Protein AF-A0A2V9CUK9-F1 (afdb_monomer_lite)

Sequence (71 aa):
ERSIVTLSEINAENELAAAYAGYGEALGRSSRVTDARDYFTRAVDIFERLGTLLEPERIRAKLAAMPAGHS

Structure (mmCIF, N/CA/C/O backbone):
data_AF-A0A2V9CUK9-F1
#
_entry.id   AF-A0A2V9CUK9-F1
#
loop_
_atom_site.group_PDB
_atom_site.id
_atom_site.type_symbol
_atom_site.label_atom_id
_atom_site.label_alt_id
_atom_site.label_comp_id
_atom_site.label_asym_id
_atom_site.label_entity_id
_atom_site.label_seq_id
_atom_site.pdbx_PDB_ins_code
_atom_site.Cartn_x
_atom_site.Cartn_y
_atom_site.Cartn_z
_atom_site.occupancy
_atom_site.B_iso_or_equiv
_atom_site.auth_seq_id
_atom_site.auth_comp_id
_atom_site.auth_asym_id
_atom_site.auth_atom_id
_atom_site.pdbx_PDB_model_num
ATOM 1 N N . GLU A 1 1 ? -19.510 5.374 23.007 1.00 76.31 1 GLU A N 1
ATOM 2 C CA . GLU A 1 1 ? -18.226 6.077 22.801 1.00 76.31 1 GLU A CA 1
ATOM 3 C C . GLU A 1 1 ? -17.177 5.222 22.083 1.00 76.31 1 GLU A C 1
ATOM 5 O O . GLU A 1 1 ? -16.805 5.596 20.981 1.00 76.31 1 GLU A O 1
ATOM 10 N N . ARG A 1 2 ? -16.785 4.039 22.594 1.00 83.69 2 ARG A N 1
ATOM 11 C CA . ARG A 1 2 ? -15.769 3.164 21.950 1.00 83.69 2 ARG A CA 1
ATOM 12 C C . ARG A 1 2 ? -15.966 2.901 20.447 1.00 83.69 2 ARG A C 1
ATOM 14 O O . ARG A 1 2 ? -15.003 2.972 19.702 1.00 83.69 2 ARG A O 1
ATOM 21 N N . SER A 1 3 ? -17.196 2.658 19.989 1.00 80.94 3 SER A N 1
ATOM 22 C CA . SER A 1 3 ? -17.475 2.401 18.566 1.00 80.94 3 SER A CA 1
ATOM 23 C C . SER A 1 3 ? -17.139 3.581 17.644 1.00 80.94 3 SER A C 1
ATOM 25 O O . SER A 1 3 ? -16.779 3.354 16.497 1.00 80.94 3 SER A O 1
ATOM 27 N N . ILE A 1 4 ? -17.231 4.825 18.134 1.00 81.38 4 ILE A N 1
ATOM 28 C CA . ILE A 1 4 ? -16.879 6.028 17.357 1.00 81.38 4 ILE A CA 1
ATOM 29 C C . ILE A 1 4 ? -15.361 6.122 17.208 1.00 81.38 4 ILE A C 1
ATOM 31 O O . ILE A 1 4 ? -14.876 6.397 16.117 1.00 81.38 4 ILE A O 1
ATOM 35 N N . VAL A 1 5 ? -14.620 5.840 18.285 1.00 88.50 5 VAL A N 1
ATOM 36 C CA . VAL A 1 5 ? -13.151 5.813 18.264 1.00 88.50 5 VAL A CA 1
ATOM 37 C C . VAL A 1 5 ? -12.660 4.756 17.279 1.00 88.50 5 VAL A C 1
ATOM 39 O O . VAL A 1 5 ? -11.925 5.089 16.358 1.00 88.50 5 VAL A O 1
ATOM 42 N N . THR A 1 6 ? -13.162 3.522 17.382 1.00 87.44 6 THR A N 1
ATOM 43 C CA . THR A 1 6 ? -12.793 2.436 16.462 1.00 87.44 6 THR A CA 1
ATOM 44 C C . THR A 1 6 ? -13.140 2.760 15.008 1.00 87.44 6 THR A C 1
ATOM 46 O O . THR A 1 6 ? -12.342 2.497 14.115 1.00 87.44 6 THR A O 1
ATOM 49 N N . LEU A 1 7 ? -14.307 3.360 14.745 1.00 86.50 7 LEU A N 1
ATOM 50 C CA . LEU A 1 7 ? -14.674 3.760 13.385 1.00 86.50 7 LEU A CA 1
ATOM 51 C C . LEU A 1 7 ? -13.759 4.874 12.853 1.00 86.50 7 LEU A C 1
ATOM 53 O O . LEU A 1 7 ? -13.385 4.850 11.684 1.00 86.50 7 LEU A O 1
ATOM 57 N N . SER A 1 8 ? -13.377 5.827 13.704 1.00 86.19 8 SER A N 1
ATOM 58 C CA . SER A 1 8 ? -12.450 6.899 13.342 1.00 86.19 8 SER A CA 1
ATOM 59 C C . SER A 1 8 ? -11.049 6.368 13.038 1.00 86.19 8 SER A C 1
ATOM 61 O O . SER A 1 8 ? -10.422 6.844 12.097 1.00 86.19 8 SER A O 1
ATOM 63 N N . GLU A 1 9 ? -10.564 5.396 13.812 1.00 89.31 9 GLU A N 1
ATOM 64 C CA . GLU A 1 9 ? -9.282 4.721 13.578 1.00 89.31 9 GLU A CA 1
ATOM 65 C C . GLU A 1 9 ? -9.305 3.963 12.248 1.00 89.31 9 GLU A C 1
ATOM 67 O O . GLU A 1 9 ? -8.438 4.185 11.408 1.00 89.31 9 GLU A O 1
ATOM 72 N N . ILE A 1 10 ? -10.348 3.162 12.003 1.00 89.94 10 ILE A N 1
ATOM 73 C CA . ILE A 1 10 ? -10.549 2.454 10.730 1.00 89.94 10 ILE A CA 1
ATOM 74 C C . ILE A 1 10 ? -10.570 3.435 9.552 1.00 89.94 10 ILE A C 1
ATOM 76 O O . ILE A 1 10 ? -9.944 3.178 8.525 1.00 89.94 10 ILE A O 1
ATOM 80 N N . ASN A 1 11 ? -11.265 4.568 9.691 1.00 91.69 11 ASN A N 1
ATOM 81 C CA . ASN A 1 11 ? -11.323 5.573 8.634 1.00 91.69 11 ASN A CA 1
A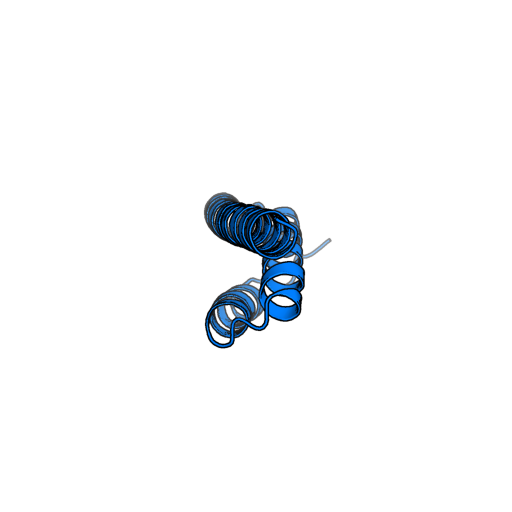TOM 82 C C . ASN A 1 11 ? -9.951 6.220 8.394 1.00 91.69 11 ASN A C 1
ATOM 84 O O . ASN A 1 11 ? -9.543 6.383 7.250 1.00 91.69 11 ASN A O 1
ATOM 88 N N . ALA A 1 12 ? -9.213 6.550 9.457 1.00 94.00 12 ALA A N 1
ATOM 89 C CA . ALA A 1 12 ? -7.863 7.096 9.337 1.00 94.00 12 ALA A CA 1
ATOM 90 C C . ALA A 1 12 ? -6.901 6.109 8.653 1.00 94.00 12 ALA A C 1
ATOM 92 O O . ALA A 1 12 ? -6.084 6.505 7.823 1.00 94.00 12 ALA A O 1
ATOM 93 N N . GLU A 1 13 ? -7.018 4.819 8.962 1.00 95.62 13 GLU A N 1
ATOM 94 C CA . GLU A 1 13 ? -6.228 3.761 8.334 1.00 95.62 13 GLU A CA 1
ATOM 95 C C . GLU A 1 13 ? -6.607 3.553 6.865 1.00 95.62 13 GLU A C 1
ATOM 97 O O . GLU A 1 13 ? -5.723 3.359 6.031 1.00 95.62 13 GLU A O 1
ATOM 102 N N . ASN A 1 14 ? -7.895 3.647 6.526 1.00 94.38 14 ASN A N 1
ATOM 103 C CA . ASN A 1 14 ? -8.363 3.550 5.145 1.00 94.38 14 ASN A CA 1
ATOM 104 C C . ASN A 1 14 ? -7.787 4.680 4.278 1.00 94.38 14 ASN A C 1
ATOM 106 O O . ASN A 1 14 ? -7.224 4.418 3.214 1.00 94.38 14 ASN A O 1
ATOM 110 N N . GLU A 1 15 ? -7.842 5.916 4.778 1.00 96.50 15 GLU A N 1
ATOM 111 C CA . GLU A 1 15 ? -7.263 7.084 4.107 1.00 96.50 15 GLU A CA 1
ATOM 112 C C . GLU A 1 15 ? -5.735 6.978 3.986 1.00 96.50 15 GLU A C 1
ATOM 114 O O . GLU A 1 15 ? -5.161 7.298 2.942 1.00 96.50 15 GLU A O 1
ATOM 119 N N . LEU A 1 16 ? -5.053 6.463 5.017 1.00 97.44 16 LEU A N 1
ATOM 120 C CA . LEU A 1 16 ? -3.608 6.225 4.967 1.00 97.44 16 LEU A CA 1
ATOM 121 C C . LEU A 1 16 ? -3.237 5.199 3.884 1.00 97.44 16 LEU A C 1
ATOM 123 O O . LEU A 1 16 ? -2.287 5.413 3.127 1.00 97.44 16 LEU A O 1
ATOM 127 N N . ALA A 1 17 ? -3.991 4.104 3.779 1.00 97.69 17 ALA A N 1
ATOM 128 C CA . ALA A 1 17 ? -3.783 3.088 2.752 1.00 97.69 17 ALA A CA 1
ATOM 129 C C . ALA A 1 17 ? -4.007 3.652 1.339 1.00 97.69 17 ALA A C 1
ATOM 131 O O . ALA A 1 17 ? -3.195 3.416 0.438 1.00 97.69 17 ALA A O 1
ATOM 132 N N . ALA A 1 18 ? -5.057 4.459 1.154 1.00 97.50 18 ALA A N 1
ATOM 133 C CA . ALA A 1 18 ? -5.328 5.149 -0.103 1.00 97.50 18 ALA A CA 1
ATOM 134 C C . ALA A 1 18 ? -4.194 6.118 -0.482 1.00 97.50 18 ALA A C 1
ATOM 136 O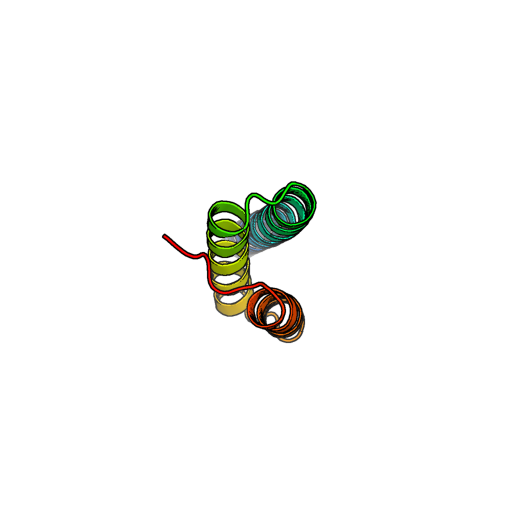 O . ALA A 1 18 ? -3.744 6.130 -1.633 1.00 97.50 18 ALA A O 1
ATOM 137 N N . ALA A 1 19 ? -3.667 6.875 0.486 1.00 98.12 19 ALA A N 1
ATOM 138 C CA . ALA A 1 19 ? -2.538 7.777 0.277 1.00 98.12 19 ALA A CA 1
ATOM 139 C C . ALA A 1 19 ? -1.261 7.025 -0.136 1.00 98.12 19 ALA A C 1
ATOM 141 O O . ALA A 1 19 ? -0.582 7.433 -1.083 1.00 98.12 19 ALA A O 1
ATOM 142 N N . TYR A 1 20 ? -0.952 5.897 0.513 1.00 98.38 20 TYR A N 1
ATOM 143 C CA . TYR A 1 20 ? 0.170 5.046 0.116 1.00 98.38 20 TYR A CA 1
ATOM 144 C C . TYR A 1 20 ? 0.006 4.483 -1.298 1.00 98.38 20 TYR A C 1
ATOM 146 O O . TYR A 1 20 ? 0.951 4.555 -2.086 1.00 98.38 20 TYR A O 1
ATOM 154 N N . ALA A 1 21 ? -1.185 3.999 -1.660 1.00 97.38 21 ALA A N 1
ATOM 155 C CA . ALA A 1 21 ? -1.453 3.517 -3.013 1.00 97.38 21 ALA A CA 1
ATOM 156 C C . ALA A 1 21 ? -1.266 4.631 -4.058 1.00 97.38 21 ALA A C 1
ATOM 158 O O . ALA A 1 21 ? -0.575 4.435 -5.058 1.00 97.38 21 ALA A O 1
ATOM 159 N N . GLY A 1 22 ? -1.814 5.824 -3.809 1.00 96.81 22 GLY A N 1
ATOM 160 C CA . GLY A 1 22 ? -1.654 6.974 -4.702 1.00 96.81 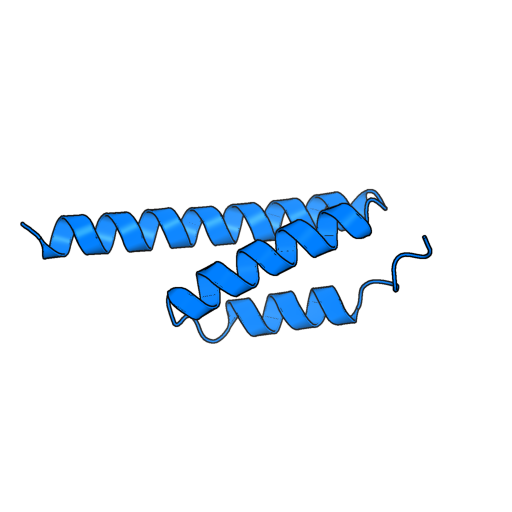22 GLY A CA 1
ATOM 161 C C . GLY A 1 22 ? -0.194 7.408 -4.865 1.00 96.81 22 GLY A C 1
ATOM 162 O O . GLY A 1 22 ? 0.247 7.719 -5.977 1.00 96.81 22 GLY A O 1
ATOM 163 N N . TYR A 1 23 ? 0.588 7.382 -3.784 1.00 97.06 23 TYR A N 1
ATOM 164 C CA . TYR A 1 23 ? 2.005 7.734 -3.841 1.00 97.06 23 TYR A CA 1
ATOM 165 C C . TYR A 1 23 ? 2.847 6.674 -4.564 1.00 97.06 23 TYR A C 1
ATOM 167 O O . TYR A 1 23 ? 3.684 7.028 -5.396 1.00 97.06 23 TYR A O 1
ATOM 175 N N . GLY A 1 24 ? 2.568 5.384 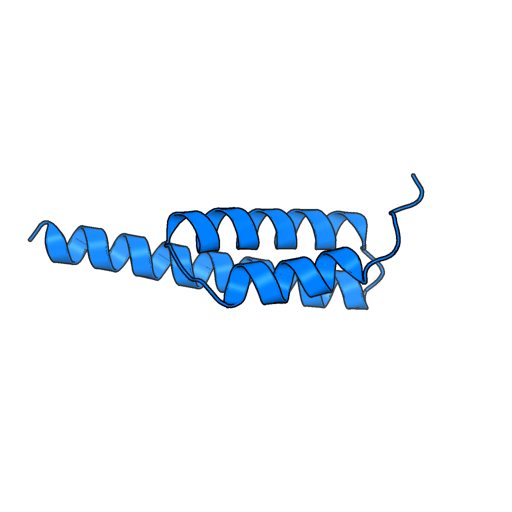-4.344 1.00 95.69 24 GLY A N 1
ATOM 176 C CA . GLY A 1 24 ? 3.169 4.289 -5.111 1.00 95.69 24 GLY A CA 1
ATOM 177 C C . GLY A 1 24 ? 2.913 4.428 -6.616 1.00 95.69 24 GLY A C 1
ATOM 178 O O . GLY A 1 24 ? 3.833 4.296 -7.426 1.00 95.69 24 GLY A O 1
ATOM 179 N N . GLU A 1 25 ? 1.692 4.805 -7.011 1.00 94.75 25 GLU A N 1
ATOM 180 C CA . GLU A 1 25 ? 1.360 5.079 -8.415 1.00 94.75 25 GLU A CA 1
ATOM 181 C C . GLU A 1 25 ? 2.171 6.248 -8.989 1.00 94.75 25 GLU A C 1
ATOM 183 O O . GLU A 1 25 ? 2.647 6.173 -10.124 1.00 94.75 2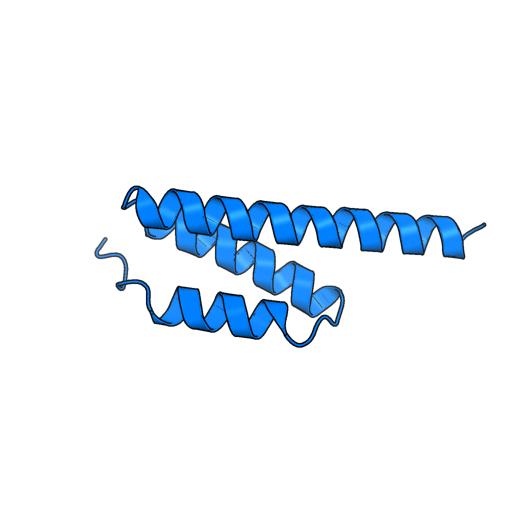5 GLU A O 1
ATOM 188 N N . ALA A 1 26 ? 2.348 7.324 -8.220 1.00 95.31 26 ALA A N 1
ATOM 189 C CA . ALA A 1 26 ? 3.150 8.469 -8.639 1.00 95.31 26 ALA A CA 1
ATOM 190 C C . ALA A 1 26 ? 4.631 8.102 -8.823 1.00 95.31 26 ALA A C 1
ATOM 192 O O . ALA A 1 26 ? 5.218 8.431 -9.853 1.00 95.31 26 ALA A O 1
ATOM 193 N N . LEU A 1 27 ? 5.212 7.365 -7.875 1.00 93.25 27 LEU A N 1
ATOM 194 C CA . LEU A 1 27 ? 6.605 6.916 -7.930 1.00 93.25 27 LEU A CA 1
ATOM 195 C C . LEU A 1 27 ? 6.867 5.960 -9.097 1.00 93.25 27 LEU A C 1
ATOM 197 O O . LEU A 1 27 ? 7.887 6.092 -9.778 1.00 93.25 27 LEU A O 1
ATOM 201 N N . GLY A 1 28 ? 5.925 5.053 -9.379 1.00 88.81 28 GLY A N 1
ATOM 202 C CA . GLY A 1 28 ? 6.004 4.141 -10.519 1.00 88.81 28 GLY A CA 1
ATOM 203 C C . GLY A 1 28 ? 6.087 4.884 -11.855 1.00 88.81 28 GLY A C 1
ATOM 204 O O . GLY A 1 28 ? 6.891 4.520 -12.711 1.00 88.81 28 GLY A O 1
ATOM 205 N N . ARG A 1 29 ? 5.334 5.984 -12.010 1.00 89.50 29 ARG A N 1
ATOM 206 C CA . ARG A 1 29 ? 5.419 6.858 -13.197 1.00 89.50 29 ARG A CA 1
ATOM 207 C C . ARG A 1 29 ? 6.758 7.593 -13.303 1.00 89.50 29 ARG A C 1
ATOM 209 O O . ARG A 1 29 ? 7.207 7.877 -14.407 1.00 89.50 29 ARG A O 1
ATOM 216 N N . SER A 1 30 ? 7.412 7.876 -12.178 1.00 87.19 30 SER A N 1
ATOM 217 C CA . SER A 1 30 ? 8.723 8.537 -12.116 1.00 87.19 30 SER A CA 1
ATOM 218 C C . SER A 1 30 ? 9.913 7.566 -12.173 1.00 87.19 30 SER A C 1
ATOM 220 O O . SER A 1 30 ? 11.023 7.955 -11.824 1.00 87.19 30 SER A O 1
ATOM 222 N N . SER A 1 31 ? 9.705 6.308 -12.593 1.00 86.12 31 SER A N 1
ATOM 223 C CA . SER A 1 31 ? 10.728 5.242 -12.644 1.00 86.12 31 SER A CA 1
ATOM 224 C C . SER A 1 31 ? 11.387 4.903 -11.297 1.00 86.12 31 SER A C 1
ATOM 226 O O . SER A 1 31 ? 12.385 4.186 -11.252 1.00 86.12 31 SER A O 1
ATOM 228 N N . ARG A 1 32 ? 10.807 5.345 -10.173 1.00 89.88 32 ARG A N 1
ATOM 229 C CA . ARG A 1 32 ? 11.250 4.999 -8.813 1.00 89.88 32 ARG A CA 1
ATOM 230 C C . ARG A 1 32 ? 10.588 3.698 -8.368 1.00 89.88 32 ARG A C 1
ATOM 232 O O . ARG A 1 32 ? 9.788 3.674 -7.437 1.00 89.88 32 ARG A O 1
ATOM 239 N N . VAL A 1 33 ? 10.875 2.621 -9.100 1.00 91.00 33 VAL A N 1
ATOM 240 C CA . VAL A 1 33 ? 10.144 1.346 -8.998 1.00 91.00 33 VAL A CA 1
ATOM 241 C C . VAL A 1 33 ? 10.287 0.707 -7.616 1.00 91.00 33 VAL A C 1
ATOM 243 O O . VAL A 1 33 ? 9.294 0.223 -7.083 1.00 91.00 33 VAL A O 1
ATOM 246 N N . THR A 1 34 ? 11.477 0.736 -7.010 1.00 92.62 34 THR A N 1
ATOM 247 C CA . THR A 1 34 ? 11.696 0.190 -5.658 1.00 92.62 34 THR A CA 1
ATOM 248 C C . THR A 1 34 ? 10.823 0.904 -4.630 1.00 92.62 34 THR A C 1
ATOM 250 O O . THR A 1 34 ? 10.022 0.261 -3.958 1.00 92.62 34 THR A O 1
ATOM 253 N N . ASP A 1 35 ? 10.872 2.239 -4.602 1.00 93.12 35 ASP A N 1
ATOM 254 C CA . ASP A 1 35 ? 10.055 3.031 -3.679 1.00 93.12 35 ASP A CA 1
ATOM 255 C C . ASP A 1 35 ? 8.558 2.796 -3.922 1.00 93.12 35 ASP A C 1
ATOM 257 O O . ASP A 1 35 ? 7.780 2.644 -2.984 1.00 93.12 35 ASP A O 1
ATOM 261 N N . ALA A 1 36 ? 8.138 2.725 -5.189 1.00 95.19 36 ALA A N 1
ATOM 262 C CA . ALA A 1 36 ? 6.748 2.457 -5.537 1.00 95.19 36 ALA A CA 1
ATOM 263 C C . ALA A 1 36 ? 6.252 1.122 -4.958 1.00 95.19 36 ALA A C 1
ATOM 265 O O . ALA A 1 36 ? 5.148 1.060 -4.413 1.00 95.19 36 ALA A O 1
ATOM 266 N N . ARG A 1 37 ? 7.075 0.068 -5.036 1.00 95.00 37 ARG A N 1
ATOM 267 C CA . ARG A 1 37 ? 6.757 -1.258 -4.485 1.00 95.00 37 ARG A CA 1
ATOM 268 C C . ARG A 1 37 ? 6.630 -1.232 -2.965 1.00 95.00 37 ARG A C 1
ATOM 270 O O . ARG A 1 37 ? 5.709 -1.858 -2.439 1.00 95.00 37 ARG A O 1
ATOM 277 N N . ASP A 1 38 ? 7.480 -0.478 -2.276 1.00 96.19 38 ASP A N 1
ATOM 278 C CA . ASP A 1 38 ? 7.410 -0.338 -0.818 1.00 96.19 38 ASP A CA 1
ATOM 279 C C . ASP A 1 38 ? 6.093 0.316 -0.385 1.00 96.19 38 ASP A C 1
ATOM 281 O O . ASP A 1 38 ? 5.404 -0.184 0.507 1.00 96.19 38 ASP A O 1
ATOM 285 N N . TYR A 1 39 ? 5.692 1.404 -1.050 1.00 97.88 39 TYR A N 1
ATOM 286 C CA . TYR A 1 39 ? 4.432 2.082 -0.739 1.00 97.88 39 TYR A CA 1
ATOM 287 C C . TYR A 1 39 ? 3.203 1.239 -1.087 1.00 97.88 39 TYR A C 1
ATOM 289 O O . TYR A 1 39 ? 2.249 1.205 -0.310 1.00 97.88 39 TYR A O 1
ATOM 297 N N . PHE A 1 40 ? 3.225 0.503 -2.199 1.00 97.44 40 PHE A N 1
ATOM 298 C CA . PHE A 1 40 ? 2.142 -0.425 -2.519 1.00 97.44 40 PHE A CA 1
ATOM 299 C C . PHE A 1 40 ? 2.027 -1.574 -1.519 1.00 97.44 40 PHE A C 1
ATOM 301 O O . PHE A 1 40 ? 0.911 -1.919 -1.141 1.00 97.44 40 PHE A O 1
ATOM 308 N N . THR A 1 41 ? 3.149 -2.123 -1.049 1.00 97.00 41 THR A N 1
ATOM 309 C CA . THR A 1 41 ? 3.148 -3.166 -0.010 1.00 97.00 41 THR A CA 1
ATOM 310 C C . THR A 1 41 ? 2.477 -2.656 1.265 1.00 97.00 41 THR A C 1
ATOM 312 O O . THR A 1 41 ? 1.545 -3.281 1.759 1.00 97.00 41 THR A O 1
ATOM 315 N N . ARG A 1 42 ? 2.843 -1.452 1.728 1.00 97.75 42 ARG A N 1
ATOM 316 C CA . ARG A 1 42 ? 2.209 -0.831 2.906 1.00 97.75 42 ARG A CA 1
ATOM 317 C C . ARG A 1 42 ? 0.708 -0.600 2.727 1.00 97.75 42 ARG A C 1
ATOM 319 O O . ARG A 1 42 ? -0.048 -0.749 3.681 1.00 97.75 42 ARG A O 1
ATOM 326 N N . ALA A 1 43 ? 0.273 -0.218 1.525 1.00 98.12 43 ALA A N 1
ATOM 327 C CA . ALA A 1 43 ? -1.147 -0.044 1.232 1.00 98.12 43 ALA A CA 1
ATOM 328 C C . ALA A 1 43 ? -1.909 -1.378 1.312 1.00 98.12 43 ALA A C 1
ATOM 330 O O . ALA A 1 43 ? -2.971 -1.427 1.930 1.00 98.12 43 ALA A O 1
ATOM 331 N N . VAL A 1 44 ? -1.354 -2.454 0.737 1.00 98.06 44 VAL A N 1
ATOM 332 C CA . VAL A 1 44 ? -1.930 -3.809 0.805 1.00 98.06 44 VAL A CA 1
ATOM 333 C C . VAL A 1 44 ? -2.078 -4.259 2.256 1.00 98.06 44 VAL A C 1
ATOM 335 O O . VAL A 1 44 ? -3.186 -4.612 2.651 1.00 98.06 44 VAL A O 1
ATOM 338 N N . ASP A 1 45 ? -1.019 -4.155 3.063 1.00 97.44 45 ASP A N 1
ATOM 339 C CA . ASP A 1 45 ? -1.029 -4.608 4.461 1.00 97.44 45 ASP A CA 1
ATOM 340 C C . ASP A 1 45 ? -2.155 -3.953 5.280 1.00 97.44 45 ASP A C 1
ATOM 342 O O . ASP A 1 45 ? -2.843 -4.608 6.069 1.00 97.44 45 ASP A O 1
ATOM 346 N N . ILE A 1 46 ? -2.379 -2.647 5.088 1.00 97.31 46 ILE A N 1
ATOM 347 C CA . ILE A 1 46 ? -3.447 -1.925 5.790 1.00 97.31 46 ILE A CA 1
ATOM 348 C C . ILE A 1 46 ? -4.819 -2.334 5.250 1.00 97.31 46 ILE A C 1
ATOM 350 O O . ILE A 1 46 ? -5.712 -2.650 6.035 1.00 97.31 46 ILE A O 1
ATOM 354 N N . PHE A 1 47 ? -5.001 -2.358 3.930 1.00 97.06 47 PHE A N 1
ATOM 355 C CA . PHE A 1 47 ? -6.279 -2.719 3.318 1.00 97.06 47 PHE A CA 1
ATOM 356 C C . PHE A 1 47 ? -6.728 -4.147 3.665 1.00 97.06 47 PHE A C 1
ATOM 358 O O . PHE A 1 47 ? -7.926 -4.370 3.864 1.00 97.06 47 PHE A O 1
ATOM 365 N N . GLU A 1 48 ? -5.795 -5.091 3.800 1.00 96.06 48 GLU A N 1
ATOM 366 C CA . GLU A 1 48 ? -6.079 -6.451 4.268 1.00 96.06 48 GLU A CA 1
ATOM 367 C C . GLU A 1 48 ? -6.456 -6.489 5.746 1.00 96.06 48 GLU A C 1
ATOM 369 O O . GLU A 1 48 ? -7.437 -7.139 6.110 1.00 96.06 48 GLU A O 1
ATOM 374 N N . ARG A 1 49 ? -5.742 -5.744 6.600 1.00 95.31 49 ARG A N 1
ATOM 375 C CA . ARG A 1 49 ? -6.091 -5.628 8.023 1.00 95.31 49 ARG A CA 1
ATOM 376 C C . ARG A 1 49 ? -7.480 -5.022 8.234 1.00 95.31 49 ARG A C 1
ATOM 378 O O . ARG A 1 49 ? -8.180 -5.423 9.159 1.00 95.31 49 ARG A O 1
ATOM 385 N N . LEU A 1 50 ? -7.887 -4.095 7.366 1.00 94.56 50 LEU A N 1
ATOM 386 C CA . LEU A 1 50 ? -9.231 -3.509 7.353 1.00 94.56 50 LEU A CA 1
ATOM 387 C C . LEU A 1 50 ? -10.300 -4.430 6.737 1.00 94.56 50 LEU A C 1
ATOM 389 O O . LEU A 1 50 ? -11.485 -4.108 6.800 1.00 94.56 50 LEU A O 1
ATOM 393 N N . GLY A 1 51 ? -9.912 -5.557 6.131 1.00 93.50 51 GLY A N 1
ATOM 394 C CA . GLY A 1 51 ? -10.835 -6.497 5.491 1.00 93.50 51 GLY A CA 1
ATOM 395 C C . GLY A 1 51 ? -11.418 -6.001 4.164 1.00 93.50 51 GLY A C 1
ATOM 396 O O . GLY A 1 51 ? -12.465 -6.484 3.730 1.00 93.50 51 GLY A O 1
ATOM 397 N N . THR A 1 52 ? -10.775 -5.031 3.507 1.00 91.88 52 THR A N 1
ATOM 398 C CA . THR A 1 52 ? -11.204 -4.582 2.176 1.00 91.88 52 THR A CA 1
ATOM 399 C C . THR A 1 52 ? -10.814 -5.624 1.128 1.00 91.88 52 THR A C 1
ATOM 401 O O . THR A 1 52 ? -9.664 -6.041 1.053 1.00 91.88 52 THR A O 1
ATOM 404 N N . LEU A 1 53 ? -11.775 -6.077 0.320 1.00 85.75 53 LEU A N 1
ATOM 405 C CA . LEU A 1 53 ? -11.549 -7.215 -0.582 1.00 85.75 53 LEU A CA 1
ATOM 406 C C . LEU A 1 53 ? -10.948 -6.812 -1.937 1.00 85.75 53 LEU A C 1
ATOM 408 O O . LEU A 1 53 ? -10.160 -7.559 -2.505 1.00 85.75 53 LEU A O 1
ATOM 412 N N . LEU A 1 54 ? -11.321 -5.646 -2.474 1.00 93.38 54 LEU A N 1
ATOM 413 C CA . LEU A 1 54 ? -10.980 -5.267 -3.852 1.00 93.38 54 LEU A CA 1
ATOM 414 C C . LEU A 1 54 ? -9.660 -4.489 -3.972 1.00 93.38 54 LEU A C 1
ATOM 416 O O . LEU A 1 54 ? -8.915 -4.687 -4.932 1.00 93.38 54 LEU A O 1
ATOM 420 N N . GLU A 1 55 ? -9.365 -3.601 -3.020 1.00 94.62 55 GLU A N 1
ATOM 421 C CA . GLU A 1 55 ? -8.178 -2.736 -3.087 1.00 94.62 55 GLU A CA 1
ATOM 422 C C . GLU A 1 55 ? -6.851 -3.512 -3.021 1.00 94.62 55 GLU A C 1
ATOM 424 O O . GLU A 1 55 ? -6.001 -3.258 -3.881 1.00 94.62 55 GLU A O 1
ATOM 429 N N . PRO A 1 56 ? -6.656 -4.492 -2.110 1.00 95.75 56 PRO A N 1
ATOM 430 C CA . PRO A 1 56 ? -5.442 -5.308 -2.099 1.00 95.75 56 PRO A CA 1
ATOM 431 C C . PRO A 1 56 ? -5.179 -5.991 -3.441 1.00 95.75 56 PRO A C 1
ATOM 433 O O . PRO A 1 56 ? -4.067 -5.921 -3.959 1.00 95.75 56 PRO A O 1
ATOM 436 N N . GLU A 1 57 ? -6.208 -6.588 -4.047 1.00 96.00 57 GLU A N 1
ATOM 437 C CA . GLU A 1 57 ? -6.103 -7.278 -5.337 1.00 96.00 57 GLU A CA 1
ATOM 438 C C . GLU A 1 57 ? -5.730 -6.318 -6.470 1.00 96.00 57 GLU A C 1
ATOM 440 O O . GLU A 1 57 ? -4.816 -6.587 -7.257 1.00 96.00 57 GLU A O 1
ATOM 445 N N . ARG A 1 58 ? -6.369 -5.143 -6.518 1.00 96.38 58 ARG A N 1
ATOM 446 C CA . ARG A 1 58 ? -6.039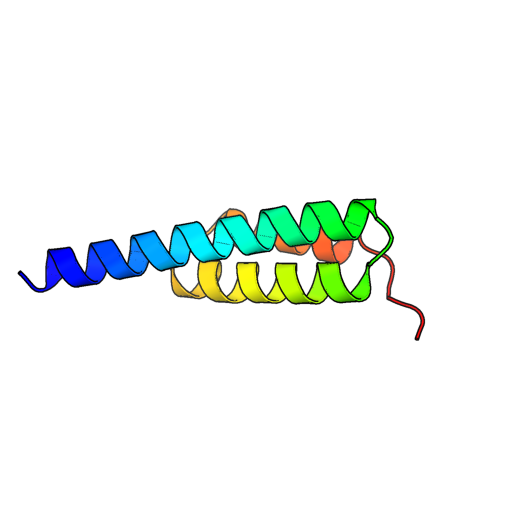 -4.094 -7.491 1.00 96.38 58 ARG A CA 1
ATOM 447 C C . ARG A 1 58 ? -4.581 -3.651 -7.359 1.00 96.38 58 ARG A C 1
ATOM 449 O O . ARG A 1 58 ? -3.900 -3.459 -8.368 1.00 96.38 58 ARG A O 1
ATOM 456 N N . ILE A 1 59 ? -4.097 -3.475 -6.132 1.00 96.50 59 ILE A N 1
ATOM 457 C CA . ILE A 1 59 ? -2.726 -3.031 -5.865 1.00 96.50 59 ILE A CA 1
ATOM 458 C C . ILE A 1 59 ? -1.716 -4.145 -6.174 1.00 96.50 59 ILE A C 1
ATOM 460 O O . ILE A 1 59 ? -0.683 -3.877 -6.789 1.00 96.50 59 ILE A O 1
ATOM 464 N N . ARG A 1 60 ? -2.025 -5.405 -5.854 1.00 95.62 60 ARG A N 1
ATOM 465 C CA . ARG A 1 60 ? -1.211 -6.574 -6.230 1.00 95.62 60 ARG A CA 1
ATOM 466 C C . ARG A 1 60 ? -1.060 -6.717 -7.736 1.00 95.62 60 ARG A C 1
ATOM 468 O O . ARG A 1 60 ? 0.046 -6.972 -8.205 1.00 95.62 60 ARG A O 1
ATOM 475 N N . ALA A 1 61 ? -2.127 -6.493 -8.499 1.00 95.38 61 ALA A N 1
ATOM 476 C CA . ALA A 1 61 ? -2.051 -6.495 -9.957 1.00 95.38 61 ALA A CA 1
ATOM 477 C C . ALA A 1 61 ? -1.067 -5.431 -10.476 1.00 95.38 61 ALA A C 1
ATOM 479 O O . ALA A 1 61 ? -0.292 -5.694 -11.396 1.00 95.38 61 ALA A O 1
ATOM 480 N N . LYS A 1 62 ? -1.032 -4.248 -9.846 1.00 92.81 62 LYS A N 1
ATOM 481 C CA . LYS A 1 62 ? -0.049 -3.201 -10.167 1.00 92.81 62 LYS A CA 1
ATOM 482 C C . LYS A 1 62 ? 1.371 -3.621 -9.805 1.00 92.81 62 LYS A C 1
ATOM 484 O O . LYS A 1 62 ? 2.259 -3.467 -10.634 1.00 92.81 62 LYS A O 1
ATOM 489 N N . LEU A 1 63 ? 1.578 -4.185 -8.614 1.00 92.12 63 LEU A N 1
ATOM 490 C CA . LEU A 1 63 ? 2.872 -4.725 -8.183 1.00 92.12 63 LEU A CA 1
ATOM 491 C C . LEU A 1 63 ? 3.398 -5.799 -9.144 1.00 92.12 63 LEU A C 1
ATOM 493 O O . LEU A 1 63 ? 4.576 -5.780 -9.491 1.00 92.12 63 LEU A O 1
ATOM 497 N N . ALA A 1 64 ? 2.531 -6.706 -9.599 1.00 92.50 64 ALA A N 1
ATOM 498 C CA . ALA A 1 64 ? 2.885 -7.774 -10.531 1.00 92.50 64 ALA A CA 1
ATOM 499 C C . ALA A 1 64 ? 3.252 -7.249 -11.930 1.00 92.50 64 ALA A C 1
ATOM 501 O O . ALA A 1 64 ? 4.081 -7.845 -12.612 1.00 92.50 64 ALA A O 1
ATOM 502 N N . ALA A 1 65 ? 2.661 -6.126 -12.348 1.00 91.06 65 ALA A N 1
ATOM 503 C CA . ALA A 1 65 ? 2.976 -5.470 -13.614 1.00 91.06 65 ALA A CA 1
ATOM 504 C C . ALA A 1 65 ? 4.273 -4.637 -13.569 1.00 91.06 65 ALA A C 1
ATOM 506 O O . ALA A 1 65 ? 4.763 -4.210 -14.616 1.00 91.06 65 ALA A O 1
ATOM 507 N N . MET A 1 66 ? 4.832 -4.376 -12.381 1.00 88.88 66 MET A N 1
ATOM 508 C CA . MET A 1 66 ? 6.081 -3.628 -12.242 1.00 88.88 66 MET A CA 1
ATOM 509 C C . MET A 1 66 ? 7.298 -4.507 -12.547 1.00 88.88 66 MET A C 1
ATOM 511 O O . MET A 1 66 ? 7.346 -5.661 -12.115 1.00 88.88 66 MET A O 1
ATOM 515 N N . PRO A 1 67 ? 8.333 -3.967 -13.218 1.00 84.81 67 PRO A N 1
ATOM 516 C CA . PRO A 1 67 ? 9.567 -4.709 -13.423 1.00 84.81 67 PRO A CA 1
ATOM 517 C C . PRO A 1 67 ? 10.182 -5.097 -12.071 1.00 84.81 67 PRO A C 1
ATOM 519 O O . PRO A 1 67 ? 10.097 -4.357 -11.082 1.00 84.81 67 PRO A O 1
ATOM 522 N N . ALA A 1 68 ? 10.810 -6.274 -12.017 1.00 73.00 68 ALA A N 1
ATOM 523 C CA . ALA A 1 68 ? 11.707 -6.604 -10.918 1.00 73.00 68 ALA A CA 1
ATOM 524 C C . ALA A 1 68 ? 12.788 -5.516 -10.880 1.00 73.00 68 ALA A C 1
ATOM 526 O O . ALA A 1 68 ? 13.473 -5.295 -11.882 1.00 73.00 68 ALA A O 1
ATOM 527 N N . GLY A 1 69 ? 12.867 -4.770 -9.773 1.00 62.94 69 GLY A N 1
ATOM 528 C CA . GLY A 1 69 ? 13.905 -3.760 -9.605 1.00 62.94 69 GLY A CA 1
ATOM 529 C C . GLY A 1 69 ? 15.250 -4.461 -9.742 1.00 62.94 69 GLY A C 1
ATOM 530 O O . GLY A 1 69 ? 15.564 -5.331 -8.934 1.00 62.94 69 GLY A O 1
ATOM 531 N N . HIS A 1 70 ? 15.993 -4.153 -10.803 1.00 55.41 70 HIS A N 1
ATOM 532 C CA . HIS A 1 70 ? 17.367 -4.616 -10.919 1.00 55.41 70 HIS A CA 1
ATOM 533 C C . HIS A 1 70 ? 18.160 -3.768 -9.927 1.00 55.41 70 HIS A C 1
ATOM 535 O O . HIS A 1 70 ? 18.126 -2.539 -10.011 1.00 55.41 70 HIS A O 1
ATOM 541 N N . SER A 1 71 ? 18.730 -4.438 -8.925 1.00 52.00 71 SER A N 1
ATOM 542 C CA . SER A 1 71 ? 19.614 -3.828 -7.927 1.00 52.00 71 SER A CA 1
ATOM 543 C C . SER A 1 71 ? 20.910 -3.361 -8.574 1.00 52.00 71 SER A C 1
ATOM 545 O O . SER A 1 71 ? 21.377 -4.070 -9.495 1.00 52.00 71 SER A O 1
#

Secondary structure (DSSP, 8-state):
-HHHHHHHHHHHHHHHHHHHHHHHHHHHHTT-HHHHHHHHHHHHHHHHHTT-SHHHHHHHHHHHHSPP---

Radius of gyration: 13.64 Å; chains: 1; bounding box: 38×16×36 Å

pLDDT: mean 91.14, std 8.97, range [52.0, 98.38]

Foldseek 3Di:
DVVVVVVVVLVVLLVQLVVLQVVLVVCVVVVVNVSSLVSLVSSLVSCVVSVPDVSNVVSVVVNVPGDDPDD